Protein AF-A0A6P0NDT3-F1 (afdb_monomer)

Secondary structure (DSSP, 8-state):
-HHHHHHHHHHHHHH----------S----HHHHHHHHHHHHHHHHHHHHHHHHHHHH--

Sequence (60 aa):
HPPVWQLYQATLERFGPVPTLIEWDTDIPAFEVLITQASKAQDYLDKHSAVSRQLKAHAT

Radius of gyration: 13.97 Å; Cα contacts (8 Å, |Δi|>4): 23; chains: 1; bounding box: 32×17×41 Å

Mean predicted aligned error: 5.47 Å

pLDDT: mean 88.65, std 12.51, range [51.16, 98.25]

Solvent-accessible surface area (backbone atoms only — not comparable to full-atom values): 3787 Å² total; per-residue (Å²): 122,73,68,61,60,53,50,50,50,56,46,36,72,73,75,43,62,66,94,81,83,90,86,71,75,90,83,69,72,60,67,70,57,55,52,53,53,53,54,50,53,47,55,56,36,52,57,42,43,54,50,56,53,52,55,63,69,71,76,117

Foldseek 3Di:
DVPPVVVLLVVCVVPNQDDDDDDDDPPDDDPVVVVVVNVSSVVSNVVRVVVVVVVVVPPD

Structure (mmCIF, N/CA/C/O backbone):
data_AF-A0A6P0NDT3-F1
#
_entry.id   AF-A0A6P0NDT3-F1
#
loop_
_atom_site.group_PDB
_atom_site.id
_atom_site.type_symbol
_atom_site.label_atom_id
_atom_site.label_alt_id
_atom_site.label_comp_id
_atom_site.label_asym_id
_atom_site.label_entity_id
_atom_site.label_seq_id
_atom_site.pdbx_PDB_ins_code
_atom_site.Cartn_x
_atom_site.Cartn_y
_atom_site.Cartn_z
_atom_site.occupancy
_atom_site.B_iso_or_equiv
_atom_site.auth_seq_id
_atom_site.auth_comp_id
_atom_site.auth_asym_id
_atom_site.auth_atom_id
_atom_site.pdbx_PDB_model_num
ATOM 1 N N . HIS A 1 1 ? -2.718 4.859 -12.083 1.00 54.03 1 HIS A N 1
ATOM 2 C CA . HIS A 1 1 ? -3.887 3.996 -11.807 1.00 54.03 1 HIS A CA 1
ATOM 3 C C . HIS A 1 1 ? -4.719 4.518 -10.635 1.00 54.03 1 HIS A C 1
ATOM 5 O O . HIS A 1 1 ? -4.484 4.130 -9.496 1.00 54.03 1 HIS A O 1
ATOM 11 N N . PRO A 1 2 ? -5.694 5.398 -10.902 1.00 60.06 2 PRO A N 1
ATOM 12 C CA . PRO A 1 2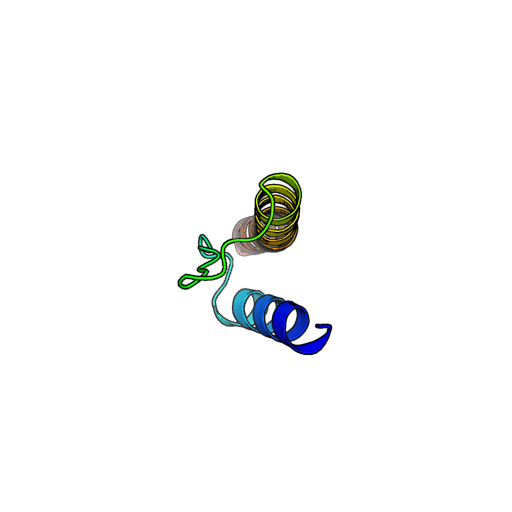 ? -6.720 5.785 -9.932 1.00 60.06 2 PRO A CA 1
ATOM 13 C C . PRO A 1 2 ? -7.576 4.629 -9.357 1.00 60.06 2 PRO A C 1
ATOM 15 O O . PRO A 1 2 ? -7.849 4.685 -8.160 1.00 60.06 2 PRO A O 1
ATOM 18 N N . PRO A 1 3 ? -7.963 3.568 -10.110 1.00 81.44 3 PRO A N 1
ATOM 19 C CA . PRO A 1 3 ? -8.949 2.610 -9.591 1.00 81.44 3 PRO A CA 1
ATOM 20 C C . PRO A 1 3 ? -8.412 1.679 -8.490 1.00 81.44 3 PRO A C 1
ATOM 22 O O . PRO A 1 3 ? -9.149 1.342 -7.571 1.00 81.44 3 PRO A O 1
ATOM 25 N N . VAL A 1 4 ? -7.129 1.292 -8.528 1.00 92.69 4 VAL A N 1
ATOM 26 C CA . VAL A 1 4 ? -6.564 0.313 -7.572 1.00 92.69 4 VAL A CA 1
ATOM 27 C C . VAL A 1 4 ? -6.490 0.879 -6.152 1.00 92.69 4 VAL A C 1
ATOM 29 O O . VAL A 1 4 ? -6.894 0.223 -5.199 1.00 92.69 4 VAL A O 1
ATOM 32 N N . TRP A 1 5 ? -6.029 2.122 -5.999 1.00 94.44 5 TRP A N 1
ATOM 33 C CA . TRP A 1 5 ? -5.918 2.751 -4.679 1.00 94.44 5 TRP A CA 1
ATOM 34 C C . TRP A 1 5 ? -7.284 3.059 -4.055 1.00 94.44 5 TRP A C 1
ATOM 36 O O . TRP A 1 5 ? -7.430 2.965 -2.841 1.00 94.44 5 TRP A O 1
ATOM 46 N N . GLN A 1 6 ? -8.290 3.380 -4.876 1.00 94.88 6 GLN A N 1
ATOM 47 C CA . GLN A 1 6 ? -9.670 3.539 -4.407 1.00 94.88 6 GLN A CA 1
ATOM 48 C C . GLN A 1 6 ? -10.245 2.208 -3.914 1.00 94.88 6 GLN A C 1
ATOM 50 O O . GLN A 1 6 ? -10.864 2.164 -2.854 1.00 94.88 6 GLN A O 1
ATOM 55 N N . LEU A 1 7 ? -9.990 1.112 -4.637 1.00 95.19 7 LEU A N 1
ATOM 56 C CA . LEU A 1 7 ? -10.409 -0.219 -4.201 1.00 95.19 7 LEU A CA 1
ATOM 57 C C . LEU A 1 7 ? -9.707 -0.641 -2.904 1.00 95.19 7 LEU A C 1
AT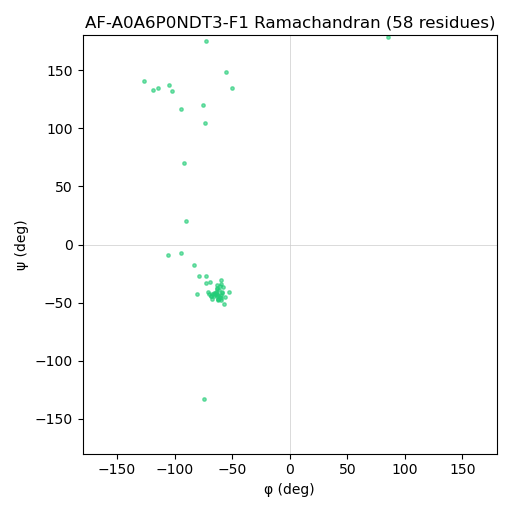OM 59 O O . LEU A 1 7 ? -10.350 -1.194 -2.013 1.00 95.19 7 LEU A O 1
ATOM 63 N N . TYR A 1 8 ? -8.413 -0.347 -2.767 1.00 95.62 8 TYR A N 1
ATOM 64 C CA . TYR A 1 8 ? -7.682 -0.597 -1.526 1.00 95.62 8 TYR A CA 1
ATOM 65 C C . TYR A 1 8 ? -8.285 0.180 -0.348 1.00 95.62 8 TYR A C 1
ATOM 67 O O . TYR A 1 8 ? -8.545 -0.413 0.695 1.00 95.62 8 TYR A O 1
ATOM 75 N N . GLN A 1 9 ? -8.609 1.466 -0.530 1.00 95.00 9 GLN A N 1
ATOM 76 C CA . GLN A 1 9 ? -9.304 2.248 0.495 1.00 95.00 9 GLN A CA 1
ATOM 77 C C . GLN A 1 9 ? -10.642 1.601 0.892 1.00 95.00 9 GLN A C 1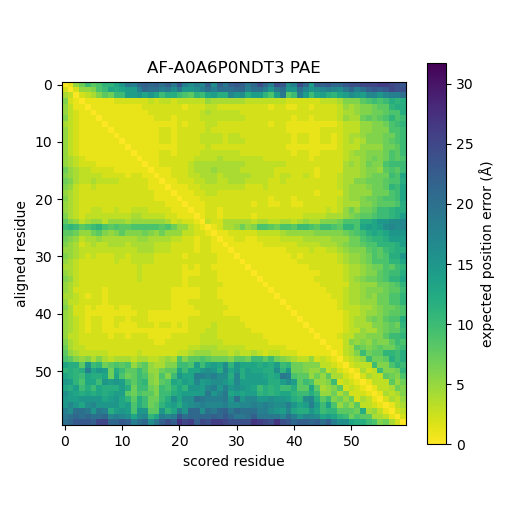
ATOM 79 O O . GLN A 1 9 ? -10.857 1.335 2.070 1.00 95.00 9 GLN A O 1
ATOM 84 N N . ALA A 1 10 ? -11.500 1.268 -0.077 1.00 95.00 10 ALA A N 1
ATOM 85 C CA . ALA A 1 10 ? -12.786 0.616 0.194 1.00 95.00 10 ALA A CA 1
ATOM 86 C C . ALA A 1 10 ? -12.626 -0.747 0.901 1.00 95.00 10 ALA A C 1
ATOM 88 O O . ALA A 1 10 ? -13.469 -1.161 1.697 1.00 95.00 10 ALA A O 1
ATOM 89 N N . THR A 1 11 ? -11.525 -1.453 0.632 1.00 95.00 11 THR A N 1
ATOM 90 C CA . THR A 1 11 ? -11.181 -2.714 1.302 1.00 95.00 11 THR A CA 1
ATOM 91 C C . THR A 1 11 ? -10.844 -2.471 2.774 1.00 95.00 11 THR A C 1
ATOM 93 O O . THR A 1 11 ? -11.389 -3.157 3.638 1.00 95.00 11 THR A O 1
ATOM 96 N N . LEU A 1 12 ? -10.016 -1.467 3.082 1.00 95.88 12 LEU A N 1
ATOM 97 C CA . LEU A 1 12 ? -9.700 -1.090 4.466 1.00 95.88 12 LEU A CA 1
ATOM 98 C C . LEU A 1 12 ? -10.937 -0.607 5.233 1.00 95.88 12 LEU A C 1
ATOM 100 O O . LEU A 1 12 ? -11.085 -0.919 6.411 1.00 95.88 12 LEU A O 1
ATOM 104 N N . GLU A 1 13 ? -11.845 0.116 4.576 1.00 94.56 13 GLU A N 1
ATOM 105 C CA . GLU A 1 13 ? -13.116 0.544 5.173 1.00 94.56 13 GLU A CA 1
ATOM 106 C C . GLU A 1 13 ? -14.008 -0.654 5.536 1.00 94.56 13 GLU A C 1
ATOM 108 O O . GLU A 1 13 ? -14.654 -0.657 6.583 1.00 94.56 13 GLU A O 1
ATOM 113 N N . ARG A 1 14 ? -14.023 -1.698 4.698 1.00 95.12 14 ARG A N 1
ATOM 114 C CA . ARG A 1 14 ? -14.867 -2.883 4.901 1.00 95.12 14 ARG A CA 1
ATOM 115 C C . ARG A 1 14 ? -14.292 -3.886 5.898 1.00 95.12 14 ARG A C 1
ATOM 117 O O . ARG A 1 14 ? -15.046 -4.463 6.679 1.00 95.12 14 ARG A O 1
ATOM 124 N N . PHE A 1 15 ? -12.992 -4.153 5.826 1.00 93.06 15 PHE A N 1
ATOM 125 C CA . PHE A 1 15 ? -12.342 -5.225 6.590 1.00 93.06 15 PHE A CA 1
ATOM 126 C C . PHE A 1 15 ? -11.512 -4.708 7.768 1.00 93.06 15 PHE A C 1
ATOM 128 O O . PHE A 1 15 ? -11.079 -5.494 8.611 1.00 93.06 15 PHE A O 1
ATOM 135 N N . GLY A 1 16 ? -11.322 -3.392 7.853 1.00 93.56 16 GLY A N 1
ATOM 136 C CA . GLY A 1 16 ? -10.431 -2.760 8.809 1.00 93.56 16 GLY A CA 1
ATOM 137 C C . GLY A 1 16 ? -8.975 -2.701 8.324 1.00 93.56 16 GLY A C 1
ATOM 138 O O . GLY A 1 16 ? -8.637 -3.167 7.233 1.00 93.56 16 GLY A O 1
ATOM 139 N N . PRO A 1 17 ? -8.090 -2.105 9.138 1.00 95.06 17 PRO A N 1
ATOM 140 C CA . PRO A 1 17 ? -6.684 -1.921 8.811 1.00 95.06 17 PRO A CA 1
ATOM 141 C C . PRO A 1 17 ? -5.914 -3.246 8.898 1.00 95.06 17 PRO A C 1
ATOM 143 O O . PRO A 1 17 ? -5.597 -3.719 9.990 1.00 95.06 17 PRO A O 1
ATOM 146 N N . VAL A 1 18 ? -5.585 -3.831 7.745 1.00 92.44 18 VAL A N 1
ATOM 147 C CA . VAL A 1 18 ? -4.790 -5.065 7.637 1.00 92.44 18 VAL A CA 1
ATOM 148 C C . VAL A 1 18 ? -3.448 -4.758 6.956 1.00 92.44 18 VAL A C 1
ATOM 150 O O . VAL A 1 18 ? -3.444 -4.051 5.943 1.00 92.44 18 VAL A O 1
ATOM 153 N N . PRO A 1 19 ? -2.307 -5.265 7.474 1.00 94.06 19 PRO A N 1
ATOM 154 C CA . PRO A 1 19 ? -1.008 -5.110 6.822 1.00 94.06 19 PRO A CA 1
ATOM 155 C C . PRO A 1 19 ? -1.055 -5.515 5.347 1.00 94.06 19 PRO A C 1
ATOM 157 O O . PRO A 1 19 ? -1.625 -6.547 5.000 1.00 94.06 19 PRO A O 1
ATOM 160 N N . THR A 1 20 ? -0.464 -4.687 4.488 1.00 94.94 20 THR A N 1
ATOM 161 C CA . THR A 1 20 ? -0.580 -4.810 3.030 1.00 94.94 20 THR A CA 1
ATOM 162 C C . THR A 1 20 ? 0.784 -5.045 2.397 1.00 94.94 20 THR A C 1
ATOM 164 O O . THR A 1 20 ? 1.741 -4.335 2.699 1.00 94.94 20 THR A O 1
ATOM 167 N N . LEU A 1 21 ? 0.854 -6.029 1.501 1.00 95.94 21 LEU A N 1
ATOM 168 C CA . LEU A 1 21 ? 2.018 -6.324 0.670 1.00 95.94 21 LEU A CA 1
ATOM 169 C C . LEU A 1 21 ? 1.778 -5.779 -0.744 1.00 95.94 21 LEU A C 1
ATOM 171 O O . LEU A 1 21 ? 0.718 -6.013 -1.321 1.00 95.94 21 LEU A O 1
ATOM 175 N N . ILE A 1 22 ? 2.756 -5.059 -1.296 1.00 94.69 22 ILE A N 1
ATOM 176 C CA . ILE A 1 22 ? 2.771 -4.674 -2.712 1.00 94.69 22 ILE A CA 1
ATOM 177 C C . ILE A 1 22 ? 3.588 -5.722 -3.463 1.00 94.69 22 ILE A C 1
ATOM 179 O O . ILE A 1 22 ? 4.779 -5.878 -3.200 1.00 94.69 22 ILE A O 1
ATOM 183 N N . GLU A 1 23 ? 2.939 -6.436 -4.376 1.00 94.56 23 GLU A N 1
ATOM 184 C CA . GLU A 1 23 ? 3.549 -7.501 -5.169 1.00 94.56 23 GLU A CA 1
ATOM 185 C C . GLU A 1 23 ? 3.807 -7.020 -6.599 1.00 94.56 23 GLU A C 1
ATOM 187 O O . GLU A 1 23 ? 2.975 -6.342 -7.206 1.00 94.56 23 GLU A O 1
ATOM 192 N N . TRP A 1 24 ? 4.982 -7.370 -7.113 1.00 95.19 24 TRP A N 1
ATOM 193 C CA . TRP A 1 24 ? 5.373 -7.208 -8.505 1.00 95.19 24 TRP A CA 1
ATOM 194 C C . TRP A 1 24 ? 5.856 -8.564 -9.006 1.00 95.19 24 TRP A C 1
ATOM 196 O O . TRP A 1 24 ? 6.549 -9.271 -8.275 1.00 95.19 24 TRP A O 1
ATOM 206 N N . ASP A 1 25 ? 5.515 -8.895 -10.250 1.00 91.94 25 ASP A N 1
ATOM 207 C CA . ASP A 1 25 ? 6.054 -10.068 -10.936 1.00 91.94 25 ASP A CA 1
ATOM 208 C C . ASP A 1 25 ? 7.519 -9.799 -11.363 1.00 91.94 25 ASP A C 1
ATOM 210 O O . ASP A 1 25 ? 8.343 -9.303 -10.597 1.00 91.94 25 ASP A O 1
ATOM 214 N N . THR A 1 26 ? 7.890 -10.105 -12.607 1.00 93.25 26 THR A N 1
ATOM 2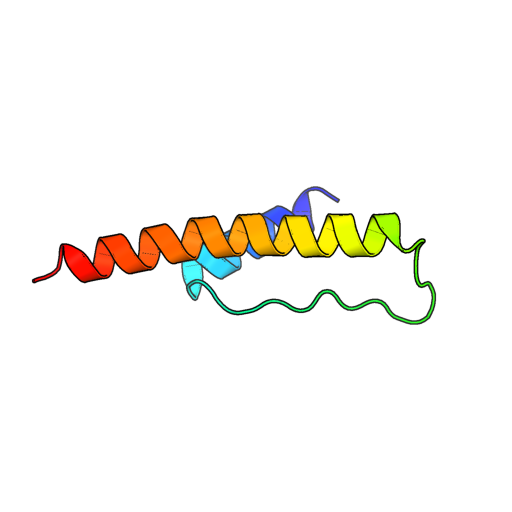15 C CA . THR A 1 26 ? 9.279 -10.008 -13.086 1.00 93.25 26 THR A CA 1
ATOM 216 C C . THR A 1 26 ? 9.720 -8.611 -13.539 1.00 93.25 26 THR A C 1
ATOM 218 O O . THR A 1 26 ? 10.921 -8.376 -13.651 1.00 93.25 26 THR A O 1
ATOM 221 N N . ASP A 1 27 ? 8.794 -7.686 -13.809 1.00 93.62 27 ASP A N 1
ATOM 222 C CA . ASP A 1 27 ? 9.106 -6.307 -14.228 1.00 93.62 27 ASP A CA 1
ATOM 223 C C . ASP A 1 27 ? 9.197 -5.378 -13.009 1.00 93.62 27 ASP A C 1
ATOM 225 O O . ASP A 1 27 ? 8.302 -4.582 -12.719 1.00 93.62 27 ASP A O 1
ATOM 229 N N . ILE A 1 28 ? 10.259 -5.566 -12.224 1.00 95.62 28 ILE A N 1
ATOM 230 C CA . ILE A 1 28 ? 10.468 -4.838 -10.971 1.00 95.62 28 ILE A CA 1
ATOM 231 C C . ILE A 1 28 ? 10.916 -3.402 -11.297 1.00 95.62 28 ILE A C 1
ATOM 233 O O . ILE A 1 28 ? 11.973 -3.217 -11.908 1.00 95.62 28 ILE A O 1
ATOM 237 N N . PRO A 1 29 ? 10.167 -2.367 -10.873 1.00 96.25 29 PRO A N 1
ATOM 238 C CA . PRO A 1 29 ? 10.529 -0.983 -11.146 1.00 96.25 29 PRO A CA 1
ATOM 239 C C . PRO A 1 29 ? 11.729 -0.533 -10.301 1.00 96.25 29 PRO A C 1
ATOM 241 O O . PRO A 1 29 ? 12.201 -1.224 -9.398 1.00 96.25 29 PRO A O 1
ATOM 244 N N . ALA A 1 30 ? 12.206 0.687 -10.557 1.00 98.12 30 ALA A N 1
ATOM 245 C CA . ALA A 1 30 ? 13.249 1.300 -9.743 1.00 98.12 30 ALA A CA 1
ATOM 246 C C . ALA A 1 30 ? 12.867 1.341 -8.252 1.00 98.12 30 ALA A C 1
ATOM 248 O O . ALA A 1 30 ? 11.703 1.531 -7.893 1.00 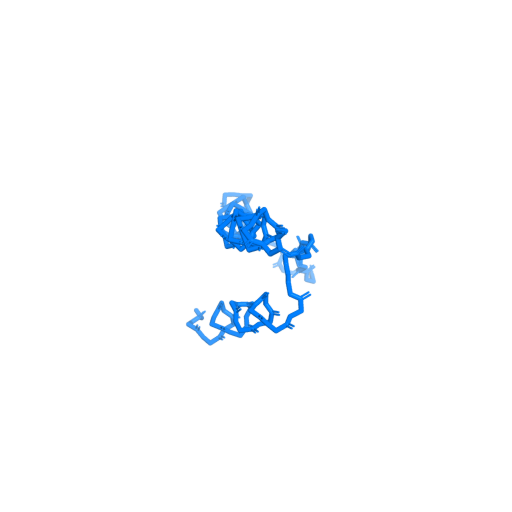98.12 30 ALA A O 1
ATOM 249 N N . PHE A 1 31 ? 13.875 1.242 -7.384 1.00 97.25 31 PHE A N 1
ATOM 250 C CA . PHE A 1 31 ? 13.698 1.197 -5.930 1.00 97.25 31 PHE A CA 1
ATOM 251 C C . PHE A 1 31 ? 12.843 2.350 -5.378 1.00 97.25 31 PHE A C 1
ATOM 253 O O . PHE A 1 31 ? 11.958 2.126 -4.557 1.00 97.25 31 PHE A O 1
ATOM 260 N N . GLU A 1 32 ? 13.032 3.567 -5.891 1.00 98.25 32 GLU A N 1
ATOM 261 C CA . GLU A 1 32 ? 12.249 4.742 -5.484 1.00 98.25 32 GLU A CA 1
ATOM 262 C C . GLU A 1 32 ? 10.741 4.577 -5.73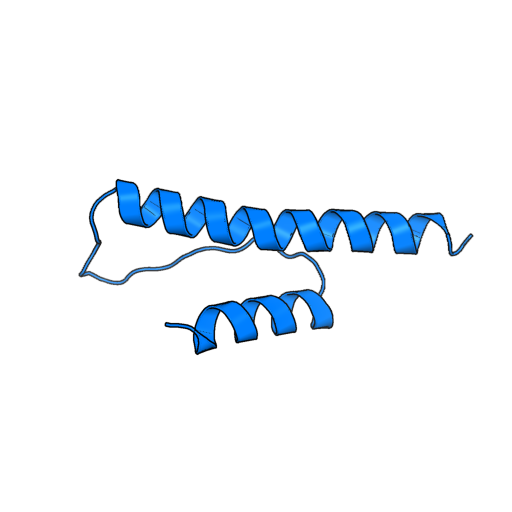1 1.00 98.25 32 GLU A C 1
ATOM 264 O O . GLU A 1 32 ? 9.913 5.043 -4.944 1.00 98.25 32 GLU A O 1
ATOM 269 N N . VAL A 1 33 ? 10.358 3.864 -6.797 1.00 96.94 33 VAL A N 1
ATOM 270 C CA . VAL A 1 33 ? 8.952 3.545 -7.081 1.00 96.94 33 VAL A CA 1
ATOM 271 C C . VAL A 1 33 ? 8.413 2.567 -6.042 1.00 96.94 33 VAL A C 1
ATOM 273 O O . VAL A 1 33 ? 7.315 2.781 -5.527 1.00 96.94 33 VAL A O 1
ATOM 276 N N . LEU A 1 34 ? 9.188 1.534 -5.696 1.00 96.44 34 LEU A N 1
ATOM 277 C CA . LEU A 1 34 ? 8.807 0.548 -4.682 1.00 96.44 34 LEU A CA 1
ATOM 278 C C . LEU A 1 34 ? 8.582 1.215 -3.321 1.00 96.44 34 LEU A C 1
ATOM 280 O O . LEU A 1 34 ? 7.538 1.013 -2.701 1.00 96.44 34 LEU A O 1
ATOM 284 N N . ILE A 1 35 ? 9.51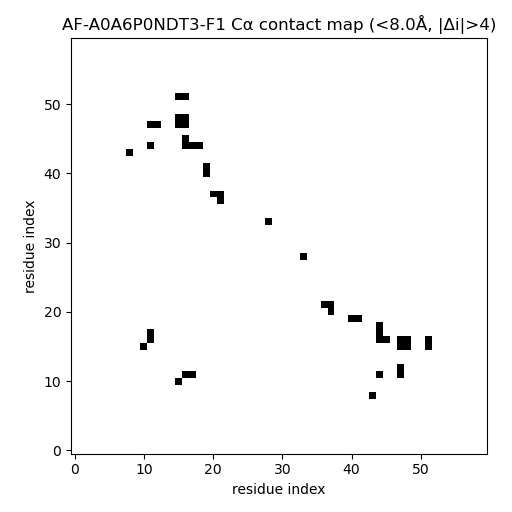6 2.068 -2.890 1.00 98.06 35 ILE A N 1
ATOM 285 C CA . ILE A 1 35 ? 9.400 2.805 -1.628 1.00 98.06 35 ILE A CA 1
ATOM 286 C C . ILE A 1 35 ? 8.199 3.750 -1.656 1.00 98.06 35 ILE A C 1
ATOM 288 O O . ILE A 1 35 ? 7.404 3.746 -0.720 1.00 98.06 35 ILE A O 1
ATOM 292 N N . THR A 1 36 ? 7.987 4.483 -2.752 1.00 97.56 36 THR A N 1
ATOM 293 C CA . THR A 1 36 ? 6.825 5.375 -2.891 1.00 97.56 36 THR A CA 1
ATOM 294 C C . THR A 1 36 ? 5.501 4.615 -2.761 1.00 97.56 36 THR A C 1
ATOM 296 O O . THR A 1 36 ? 4.561 5.095 -2.125 1.00 97.56 36 THR A O 1
ATOM 299 N N . GLN A 1 37 ? 5.400 3.417 -3.343 1.00 96.56 37 GLN A N 1
ATOM 300 C CA . GLN A 1 37 ? 4.201 2.584 -3.235 1.00 96.56 37 GLN A CA 1
ATOM 301 C C . GLN A 1 37 ? 4.005 2.017 -1.827 1.00 96.56 37 GLN A C 1
ATOM 303 O O . GLN A 1 37 ? 2.881 2.048 -1.323 1.00 96.56 37 GLN A O 1
ATOM 308 N N . ALA A 1 38 ? 5.077 1.542 -1.189 1.00 97.19 38 ALA A N 1
ATOM 309 C CA . ALA A 1 38 ? 5.037 1.035 0.179 1.00 97.19 38 ALA A CA 1
ATOM 310 C C . ALA A 1 38 ? 4.623 2.132 1.173 1.00 97.19 38 ALA A C 1
ATOM 312 O O . ALA A 1 38 ? 3.691 1.933 1.951 1.00 97.19 38 ALA A O 1
ATOM 313 N N . SER A 1 39 ? 5.235 3.319 1.088 1.00 97.44 39 SER A N 1
ATOM 314 C CA . SER A 1 39 ? 4.865 4.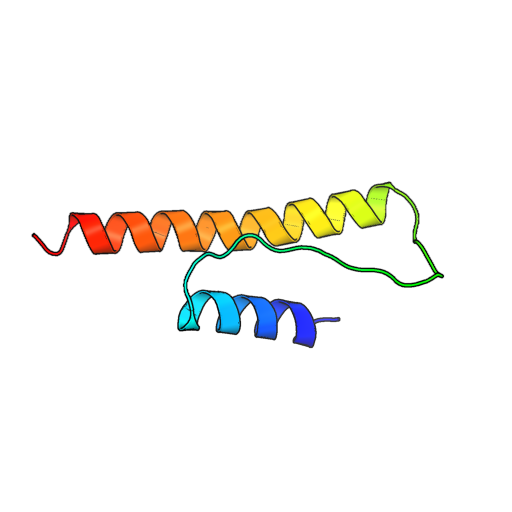478 1.908 1.00 97.44 39 SER A CA 1
ATOM 315 C C . SER A 1 39 ? 3.412 4.879 1.686 1.00 97.44 39 SER A C 1
ATOM 317 O O . SER A 1 39 ? 2.672 5.073 2.645 1.00 97.44 39 SER A O 1
ATOM 319 N N . LYS A 1 40 ? 2.954 4.909 0.430 1.00 96.75 40 LYS A N 1
ATOM 320 C CA . LYS A 1 40 ? 1.550 5.197 0.137 1.00 96.75 40 LYS A CA 1
ATOM 321 C C . LYS A 1 40 ? 0.615 4.173 0.783 1.00 96.75 40 LYS A C 1
ATOM 323 O O . LYS A 1 40 ? -0.377 4.569 1.383 1.00 96.75 40 LYS A O 1
ATOM 328 N N . ALA A 1 41 ? 0.904 2.875 0.682 1.00 96.69 41 ALA A N 1
ATOM 329 C CA . ALA A 1 41 ? 0.083 1.839 1.309 1.00 96.69 41 ALA A CA 1
ATOM 330 C C . ALA A 1 41 ? 0.033 1.984 2.841 1.00 96.69 41 ALA A C 1
ATOM 332 O O . ALA A 1 41 ? -1.046 1.833 3.426 1.00 96.69 41 ALA A O 1
ATOM 333 N N . GLN A 1 42 ? 1.165 2.340 3.458 1.00 97.19 42 GLN A N 1
ATOM 334 C CA . GLN A 1 42 ? 1.271 2.621 4.889 1.00 97.19 42 GLN A CA 1
ATO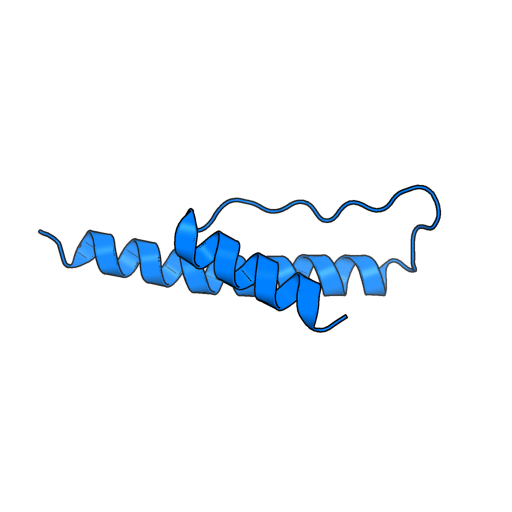M 335 C C . GLN A 1 42 ? 0.428 3.838 5.300 1.00 97.19 42 GLN A C 1
ATOM 337 O O . GLN A 1 42 ? -0.320 3.747 6.270 1.00 97.19 42 GLN A O 1
ATOM 342 N N . ASP A 1 43 ? 0.433 4.925 4.523 1.00 96.75 43 ASP A N 1
ATOM 343 C CA . ASP A 1 43 ? -0.382 6.114 4.812 1.00 96.75 43 ASP A CA 1
ATOM 344 C C . ASP A 1 43 ? -1.883 5.794 4.869 1.00 96.75 43 ASP A C 1
ATOM 346 O O . ASP A 1 43 ? -2.613 6.305 5.722 1.00 96.75 43 ASP A O 1
ATOM 350 N N . TYR A 1 44 ? -2.377 4.959 3.949 1.00 95.88 44 TYR A N 1
ATOM 351 C CA . TYR A 1 44 ? -3.769 4.496 3.984 1.00 95.88 44 TYR A CA 1
ATOM 352 C C . TYR A 1 44 ? -4.034 3.632 5.220 1.00 95.88 44 TYR A C 1
ATOM 354 O O . TYR A 1 44 ? -5.069 3.801 5.870 1.00 95.88 44 TYR A O 1
ATOM 362 N N . LEU A 1 45 ? -3.107 2.737 5.565 1.00 95.88 45 LEU A N 1
ATOM 363 C CA . LEU A 1 45 ? -3.245 1.834 6.703 1.00 95.88 45 LEU A CA 1
ATOM 364 C C . LEU A 1 45 ? -3.267 2.586 8.041 1.00 95.88 45 LEU A C 1
ATOM 366 O O . LEU A 1 45 ? -4.124 2.314 8.885 1.00 95.88 45 LEU A O 1
ATOM 370 N N . ASP A 1 46 ? -2.381 3.563 8.223 1.00 95.44 46 ASP A N 1
ATOM 371 C CA . ASP A 1 46 ? -2.283 4.369 9.442 1.00 95.44 46 ASP A CA 1
ATOM 372 C C . ASP A 1 46 ? -3.542 5.207 9.661 1.00 95.44 46 ASP A C 1
ATOM 374 O O . ASP A 1 46 ? -4.093 5.234 10.768 1.00 95.44 46 ASP A O 1
ATOM 378 N N . LYS A 1 47 ? -4.070 5.807 8.585 1.00 92.94 47 LYS A N 1
ATOM 379 C CA . LYS A 1 47 ? -5.343 6.542 8.614 1.00 92.94 47 LYS A CA 1
ATOM 380 C C . LYS A 1 47 ? -6.491 5.668 9.129 1.00 92.94 47 LYS A C 1
ATOM 382 O O . LYS A 1 47 ? -7.243 6.103 9.997 1.00 92.94 47 LYS A O 1
ATOM 387 N N . HIS A 1 48 ? -6.600 4.422 8.664 1.00 92.50 48 HIS A N 1
ATOM 388 C CA . HIS A 1 48 ? -7.672 3.507 9.085 1.00 92.50 48 HIS A CA 1
ATOM 389 C C . HIS A 1 48 ? -7.410 2.862 10.458 1.00 92.50 48 HIS A C 1
ATOM 391 O O . HIS A 1 48 ? -8.351 2.540 11.193 1.00 92.50 48 HIS A O 1
ATOM 397 N N . SER A 1 49 ? -6.141 2.723 10.849 1.00 86.00 49 SER A N 1
ATOM 398 C CA . SER A 1 49 ? -5.722 2.241 12.171 1.00 86.00 49 SER A CA 1
ATOM 399 C C . SER A 1 49 ? -6.071 3.217 13.286 1.00 86.00 49 SER A C 1
ATOM 401 O O . SER A 1 49 ? -6.565 2.800 14.338 1.00 86.00 49 SER A O 1
ATOM 403 N N . ALA A 1 50 ? -5.862 4.515 13.058 1.00 73.81 50 ALA A N 1
ATOM 404 C CA . ALA A 1 50 ? -6.236 5.562 14.002 1.00 73.81 50 ALA A CA 1
ATOM 405 C C . ALA A 1 50 ? -7.757 5.597 14.233 1.00 73.81 50 ALA A C 1
ATOM 407 O O . ALA A 1 50 ? -8.204 5.571 15.382 1.00 73.81 50 ALA A O 1
ATOM 408 N N . VAL A 1 51 ? -8.546 5.546 13.154 1.00 70.88 51 VAL A N 1
ATOM 409 C CA . VAL A 1 51 ? -10.018 5.538 13.215 1.00 70.88 51 VAL A CA 1
ATOM 410 C C . VAL A 1 51 ? -10.541 4.306 13.955 1.00 70.88 51 VAL A C 1
ATOM 412 O O . VAL A 1 51 ? -11.353 4.424 14.872 1.00 70.88 51 VAL A O 1
ATOM 415 N N . SER A 1 52 ? -10.027 3.118 13.626 1.00 70.19 52 SER A N 1
ATOM 416 C CA . SER A 1 52 ? -10.446 1.871 14.281 1.00 70.19 52 SER A CA 1
ATOM 417 C C . SER A 1 52 ? -10.161 1.880 15.786 1.00 70.19 52 SER A C 1
ATOM 419 O O . SER A 1 52 ? -10.940 1.350 16.580 1.00 70.19 52 SER A O 1
ATOM 421 N N . ARG A 1 53 ? -9.051 2.501 16.202 1.00 70.88 53 ARG A N 1
ATOM 422 C CA . ARG A 1 53 ? -8.690 2.654 17.615 1.00 70.88 53 ARG A CA 1
ATOM 423 C C . ARG A 1 53 ? -9.607 3.649 18.332 1.00 70.88 53 ARG A C 1
ATOM 425 O O . ARG A 1 53 ? -10.021 3.376 19.455 1.00 70.88 53 ARG A O 1
ATOM 432 N N . GLN A 1 54 ? -9.961 4.759 17.683 1.00 67.94 54 GLN A N 1
ATOM 433 C CA . GLN A 1 54 ? -10.882 5.765 18.226 1.00 67.94 54 GLN A CA 1
ATOM 434 C C . GLN A 1 54 ? -12.308 5.229 18.401 1.00 67.94 54 GLN A C 1
ATOM 436 O O . GLN A 1 54 ? -12.915 5.478 19.442 1.00 67.94 54 GLN A O 1
ATOM 441 N N . LEU A 1 55 ? -12.822 4.461 17.432 1.00 70.56 55 LEU A N 1
ATOM 442 C CA . LEU A 1 55 ? -14.146 3.832 17.517 1.00 70.56 55 LEU A CA 1
ATOM 443 C C . LEU A 1 55 ? -14.230 2.834 18.677 1.00 70.56 55 LEU A C 1
ATOM 445 O O . LEU A 1 55 ? -15.195 2.854 19.435 1.00 70.56 55 LEU A O 1
ATOM 449 N N . LYS A 1 56 ? -13.194 2.005 18.870 1.00 69.88 56 LYS A N 1
ATOM 450 C CA . LYS A 1 56 ? -13.134 1.081 20.014 1.00 69.88 56 LYS A CA 1
ATOM 451 C C . LYS A 1 56 ? -13.091 1.812 21.360 1.00 69.88 56 LYS A C 1
ATOM 453 O O . LYS A 1 56 ? -13.674 1.322 22.317 1.00 69.88 56 LYS A O 1
ATOM 458 N N . ALA A 1 57 ? -12.429 2.967 21.436 1.00 69.69 57 ALA A N 1
ATOM 459 C CA . ALA A 1 57 ? -12.294 3.731 22.678 1.00 69.69 57 ALA A CA 1
ATOM 460 C C . ALA A 1 57 ? -13.587 4.444 23.129 1.00 69.69 57 ALA A C 1
ATOM 462 O O . ALA A 1 57 ? -13.751 4.664 24.322 1.00 69.69 57 ALA A O 1
ATOM 463 N N . HIS A 1 58 ? -14.493 4.801 22.209 1.00 62.12 58 HIS A N 1
ATOM 464 C CA . HIS A 1 58 ? -15.756 5.497 22.523 1.00 62.12 58 HIS A CA 1
ATOM 465 C C . HIS A 1 58 ? -16.963 4.561 22.698 1.00 62.12 58 HIS A C 1
ATOM 467 O O . HIS A 1 58 ? -18.041 5.020 23.057 1.00 62.12 58 HIS A O 1
ATOM 473 N N . ALA A 1 59 ? -16.810 3.265 22.418 1.00 68.69 59 ALA A N 1
ATOM 474 C CA . ALA A 1 59 ? -17.884 2.274 22.511 1.00 68.69 59 ALA A CA 1
ATOM 475 C C . ALA A 1 59 ? -17.990 1.597 23.899 1.00 68.69 59 ALA A C 1
ATOM 477 O O . ALA A 1 59 ? -18.527 0.495 23.992 1.00 68.69 59 ALA A O 1
ATOM 478 N N . THR A 1 60 ? -17.446 2.218 24.954 1.00 51.16 60 THR A N 1
ATOM 479 C CA . THR A 1 60 ? -17.494 1.750 26.358 1.00 51.16 60 THR A CA 1
ATOM 480 C C . THR A 1 60 ? -18.398 2.661 27.172 1.00 51.16 60 THR A C 1
ATOM 482 O O . THR A 1 60 ? -19.167 2.128 27.999 1.00 51.16 60 THR A O 1
#

Nearest PDB structures (foldseek):
  1pzr-assembly1_B  TM=4.128E-01  e=4.014E+00  Saccharopolyspora erythraea